Protein AF-A0A937QF34-F1 (afdb_monomer_lite)

Radius of gyration: 16.05 Å; chains: 1; bounding box: 43×28×41 Å

Foldseek 3Di:
DWDADPVGDTDPDPDPVVVVVVNLLVLLVVPPDVLLNQLLVLLVVLLVLLVVLLVCVVVVVDDFVCLVVSLCVNLVSLVSNLVSCVVVVNCPFPLNVLSVVLSVQSNPDPTSVSSNVCNVSSVVSSVSSSVRSSVD

Secondary structure (DSSP, 8-state):
--EE-TT--EE---SHHHHHHHHHHHHHHHTT-HHHHHHHHHHHHHHHHHHHHHHHHHTT-S-GGGHHHHHHHHHHHHHHHHHHHHHTT-TTSTTHHHHHHHHHHHHH--SHHHHHHHHHHHHHHHHHHHHHHHH-

Sequence (136 aa):
MAYQDKFGYKTTIENDHWRDEEFQWSRILSAGDPAKSMVLLYIQKACTAFHEFEPAWKQGALKGEQLDFFRRRLATRIGHVLTTMKNNSLDAIKGAAELEGILRSVESAKTLDELAELTEEVHAVNHVLADSLEKS

pLDDT: mean 96.55, std 3.85, range [72.06, 98.81]

Structure (mmCIF, N/CA/C/O backbone):
data_AF-A0A937QF34-F1
#
_entry.id   AF-A0A937QF34-F1
#
loop_
_atom_site.group_PDB
_atom_site.id
_atom_site.type_symbol
_atom_site.label_atom_id
_atom_site.label_alt_id
_atom_site.label_comp_id
_atom_site.label_asym_id
_atom_site.label_entity_id
_atom_site.label_seq_id
_atom_site.pdbx_PDB_ins_code
_atom_site.Cartn_x
_atom_site.Cartn_y
_atom_site.Cartn_z
_atom_site.occupancy
_atom_site.B_iso_or_equiv
_atom_site.auth_seq_id
_atom_site.auth_comp_id
_atom_site.auth_asym_id
_atom_site.auth_atom_id
_atom_site.pdbx_PDB_model_num
ATOM 1 N N . MET A 1 1 ? 25.724 14.610 -0.605 1.00 72.06 1 MET A N 1
ATOM 2 C CA . MET A 1 1 ? 26.138 13.957 -1.871 1.00 72.06 1 MET A CA 1
ATOM 3 C C . MET A 1 1 ? 24.900 13.272 -2.431 1.00 72.06 1 MET A C 1
ATOM 5 O O . MET A 1 1 ? 24.163 12.729 -1.624 1.00 72.06 1 MET A O 1
ATOM 9 N N . ALA A 1 2 ? 24.600 13.367 -3.729 1.00 79.75 2 ALA A N 1
ATOM 10 C CA . ALA A 1 2 ? 23.421 12.696 -4.290 1.00 79.75 2 ALA A CA 1
ATOM 11 C C . ALA A 1 2 ? 23.801 11.288 -4.765 1.00 79.75 2 ALA A C 1
ATOM 13 O O . ALA A 1 2 ? 24.793 11.138 -5.480 1.00 79.75 2 ALA A O 1
ATOM 14 N N . TYR A 1 3 ? 23.015 10.287 -4.379 1.00 86.75 3 TYR A N 1
ATOM 15 C CA . TYR A 1 3 ? 23.099 8.938 -4.934 1.00 86.75 3 TYR A CA 1
ATOM 16 C C . TYR A 1 3 ? 22.296 8.880 -6.233 1.00 86.75 3 TYR A C 1
ATOM 18 O O . TYR A 1 3 ? 21.350 9.652 -6.401 1.00 86.75 3 TYR A O 1
ATOM 26 N N . GLN A 1 4 ? 22.657 7.979 -7.147 1.00 91.31 4 GLN A N 1
ATOM 27 C CA . GLN A 1 4 ? 21.975 7.835 -8.430 1.00 91.31 4 GLN A CA 1
ATOM 28 C C . GLN A 1 4 ? 21.772 6.361 -8.787 1.00 91.31 4 GLN A C 1
ATOM 30 O O . GLN A 1 4 ? 22.689 5.559 -8.611 1.00 91.31 4 GLN A O 1
ATOM 35 N N . ASP A 1 5 ? 20.598 6.023 -9.321 1.00 86.62 5 ASP A N 1
ATOM 36 C CA . ASP A 1 5 ? 20.324 4.688 -9.852 1.00 86.62 5 ASP A CA 1
ATOM 37 C C . ASP A 1 5 ? 20.767 4.529 -11.322 1.00 86.62 5 ASP A C 1
ATOM 39 O O . ASP A 1 5 ? 21.291 5.444 -11.969 1.00 86.62 5 ASP A O 1
ATOM 43 N N . LYS A 1 6 ? 20.524 3.337 -11.878 1.00 8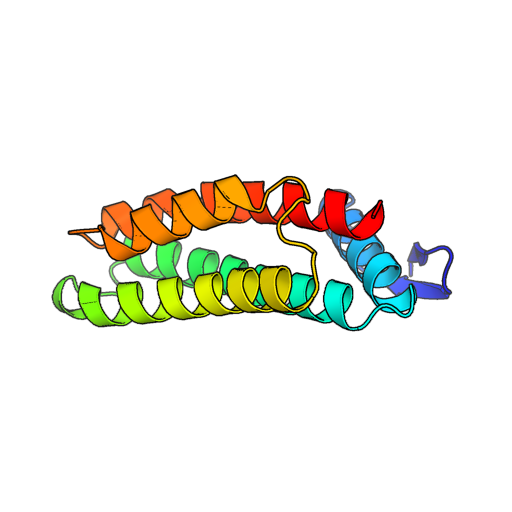4.19 6 LYS A N 1
ATOM 44 C CA . LYS A 1 6 ? 20.850 3.002 -13.273 1.00 84.19 6 LYS A CA 1
ATOM 45 C C . LYS A 1 6 ? 20.033 3.773 -14.324 1.00 84.19 6 LYS A C 1
ATOM 47 O O . LYS A 1 6 ? 20.430 3.781 -15.484 1.00 84.19 6 LYS A O 1
ATOM 52 N N . PHE A 1 7 ? 18.914 4.392 -13.944 1.00 86.06 7 PHE A N 1
ATOM 53 C CA . PHE A 1 7 ? 18.041 5.176 -14.824 1.00 86.06 7 PHE A CA 1
ATOM 54 C C . PHE A 1 7 ? 18.279 6.687 -14.710 1.00 86.06 7 PHE A C 1
ATOM 56 O O . PHE A 1 7 ? 17.653 7.469 -15.422 1.00 86.06 7 PHE A O 1
ATOM 63 N N . GLY A 1 8 ? 19.215 7.112 -13.859 1.00 89.88 8 GLY A N 1
ATOM 64 C CA . GLY A 1 8 ? 19.525 8.524 -13.669 1.00 89.88 8 GLY A CA 1
ATOM 65 C C . GLY A 1 8 ? 18.673 9.219 -12.612 1.00 89.88 8 GLY A C 1
ATOM 66 O O . GLY A 1 8 ? 18.832 10.430 -12.435 1.00 89.88 8 GLY A O 1
ATOM 67 N N . TYR A 1 9 ? 17.819 8.486 -11.889 1.00 93.44 9 TYR A N 1
ATOM 68 C CA . TYR A 1 9 ? 17.088 9.024 -10.746 1.00 93.44 9 TYR A CA 1
ATOM 69 C C . TYR A 1 9 ? 18.055 9.323 -9.605 1.00 93.44 9 TYR A C 1
ATOM 71 O O . TYR A 1 9 ? 18.935 8.514 -9.306 1.00 93.44 9 TYR A O 1
ATOM 79 N N . LYS A 1 10 ? 17.904 10.491 -8.976 1.00 95.75 10 LYS A N 1
ATOM 80 C CA . LYS A 1 10 ? 18.803 10.984 -7.928 1.00 95.75 10 LYS A CA 1
ATOM 81 C C . LYS A 1 10 ? 18.059 11.159 -6.617 1.00 95.75 10 LYS A C 1
ATOM 83 O O . LYS A 1 10 ? 16.971 11.722 -6.612 1.00 95.75 10 LYS A O 1
ATOM 88 N N . THR A 1 11 ? 18.704 10.783 -5.517 1.00 94.69 11 THR A N 1
ATOM 89 C CA . THR A 1 11 ? 18.174 10.964 -4.160 1.00 94.69 11 THR A CA 1
ATOM 90 C C . THR A 1 11 ? 19.239 11.447 -3.178 1.00 94.69 11 THR A C 1
ATOM 92 O O . THR A 1 11 ? 20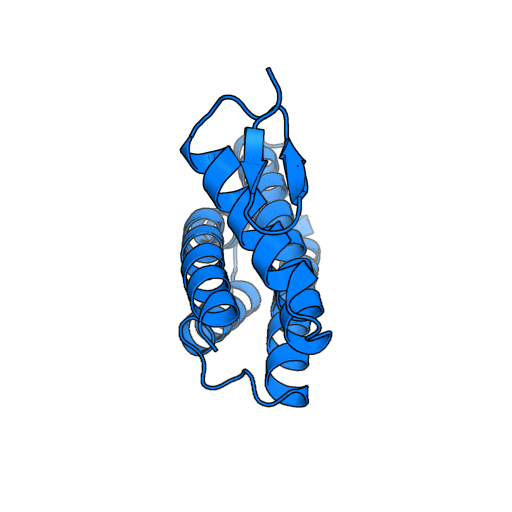.445 11.279 -3.390 1.00 94.69 11 THR A O 1
ATOM 95 N N . THR A 1 12 ? 18.777 12.064 -2.092 1.00 96.19 12 THR A N 1
ATOM 96 C CA . THR A 1 12 ? 19.575 12.483 -0.936 1.00 96.19 12 THR A CA 1
ATOM 97 C C . THR A 1 12 ? 19.346 11.605 0.295 1.00 96.19 12 THR A C 1
ATOM 99 O O . THR A 1 12 ? 19.877 11.935 1.351 1.00 96.19 12 THR A O 1
ATOM 102 N N . ILE A 1 13 ? 18.560 10.523 0.205 1.00 95.62 13 ILE A N 1
ATOM 103 C CA . ILE A 1 13 ? 18.331 9.620 1.341 1.00 95.62 13 ILE A CA 1
ATOM 104 C C . ILE A 1 13 ? 19.651 8.948 1.748 1.00 95.62 13 ILE A C 1
ATOM 106 O O . ILE A 1 13 ? 20.279 8.224 0.972 1.00 95.62 13 ILE A O 1
ATOM 110 N N . GLU A 1 14 ? 20.082 9.198 2.984 1.00 94.19 14 GLU A N 1
ATOM 111 C CA . GLU A 1 14 ? 21.337 8.660 3.520 1.00 94.19 14 GLU A CA 1
ATOM 112 C C . GLU A 1 14 ? 21.183 7.238 4.066 1.00 94.19 14 GLU A C 1
ATOM 114 O O . GLU A 1 14 ? 22.115 6.448 3.949 1.00 94.19 14 GLU A O 1
ATOM 119 N N . ASN A 1 15 ? 20.009 6.895 4.606 1.00 96.69 15 ASN A N 1
ATOM 120 C CA . ASN A 1 15 ? 19.718 5.553 5.103 1.00 96.69 15 ASN A CA 1
ATOM 121 C C . ASN A 1 15 ? 19.670 4.540 3.947 1.00 96.69 15 ASN A C 1
ATOM 123 O O . ASN A 1 15 ? 18.906 4.722 3.002 1.00 96.69 15 ASN A O 1
ATOM 127 N N . ASP A 1 16 ? 20.470 3.477 4.041 1.00 94.81 16 ASP A N 1
ATOM 128 C CA . ASP A 1 16 ? 20.627 2.490 2.967 1.00 94.81 16 ASP A CA 1
ATOM 129 C C . ASP A 1 16 ? 19.308 1.802 2.604 1.00 94.81 16 ASP A C 1
ATOM 131 O O . ASP A 1 16 ? 18.945 1.760 1.434 1.00 94.81 16 ASP A O 1
ATOM 135 N N . HIS A 1 17 ? 18.554 1.347 3.604 1.00 93.81 17 HIS A N 1
ATOM 136 C CA . HIS A 1 17 ? 17.294 0.639 3.392 1.00 93.81 17 HIS A CA 1
ATOM 137 C C . HIS A 1 17 ? 16.254 1.516 2.683 1.00 93.81 17 HIS A C 1
ATOM 139 O O . HIS A 1 17 ? 15.706 1.115 1.660 1.00 93.81 17 HIS A O 1
ATOM 145 N N . TRP A 1 18 ? 16.037 2.742 3.166 1.00 95.06 18 TRP A N 1
ATOM 146 C CA . TRP A 1 18 ? 15.080 3.668 2.549 1.00 95.06 18 TRP A CA 1
ATOM 147 C C . TRP A 1 18 ? 15.515 4.118 1.155 1.00 95.06 18 TRP A C 1
ATOM 149 O O . TRP A 1 18 ? 14.686 4.328 0.272 1.00 95.06 18 TRP A O 1
ATOM 159 N N . ARG A 1 19 ? 16.824 4.267 0.940 1.00 96.44 19 ARG A N 1
ATOM 160 C CA . ARG A 1 19 ? 17.360 4.599 -0.377 1.00 96.44 19 ARG A CA 1
ATOM 161 C C . ARG A 1 19 ? 17.152 3.451 -1.365 1.00 96.44 19 ARG A C 1
ATOM 163 O O . ARG A 1 19 ? 16.818 3.705 -2.520 1.00 96.44 19 ARG A O 1
ATOM 170 N N . ASP A 1 20 ? 17.342 2.210 -0.930 1.00 95.88 20 ASP A N 1
ATOM 171 C CA . ASP A 1 20 ? 17.151 1.032 -1.776 1.00 95.88 20 ASP A CA 1
ATOM 172 C C . ASP A 1 20 ? 15.680 0.841 -2.167 1.00 95.88 20 ASP A C 1
ATOM 174 O O . ASP A 1 20 ? 15.405 0.550 -3.336 1.00 95.88 20 ASP A O 1
ATOM 178 N N . GLU A 1 21 ? 14.745 1.085 -1.243 1.00 95.88 21 GLU A N 1
ATOM 179 C CA . GLU A 1 21 ? 13.305 1.141 -1.533 1.00 95.88 21 GLU A CA 1
ATOM 180 C C . GLU A 1 21 ? 12.985 2.218 -2.572 1.00 95.88 21 GLU A C 1
ATOM 182 O O . GLU A 1 21 ? 12.357 1.943 -3.595 1.00 95.88 21 GLU A O 1
ATOM 187 N N . GLU A 1 22 ? 13.470 3.443 -2.361 1.00 96.31 22 GLU A N 1
ATOM 188 C CA . GLU A 1 22 ? 13.216 4.547 -3.283 1.00 96.31 22 GLU A CA 1
ATOM 189 C C . GLU A 1 22 ? 13.778 4.252 -4.681 1.00 96.31 22 GLU A C 1
ATOM 191 O O . GLU A 1 22 ? 13.125 4.494 -5.702 1.00 96.31 22 GLU A O 1
ATOM 196 N N . PHE A 1 23 ? 14.971 3.661 -4.752 1.00 97.12 23 PHE A N 1
ATOM 197 C CA . PHE A 1 23 ? 15.528 3.214 -6.017 1.00 97.12 23 PHE A CA 1
ATOM 198 C C . PHE A 1 23 ? 14.740 2.059 -6.634 1.00 97.12 23 PHE A C 1
ATOM 200 O O . PHE A 1 23 ? 14.604 2.031 -7.855 1.00 97.12 23 PHE A O 1
ATOM 207 N N . GLN A 1 24 ? 14.201 1.119 -5.856 1.00 97.25 24 GLN A N 1
ATOM 208 C CA . GLN A 1 24 ? 13.298 0.094 -6.387 1.00 97.25 24 GLN A CA 1
ATOM 209 C C . GLN A 1 24 ? 12.062 0.732 -7.023 1.00 97.25 24 GLN A C 1
ATOM 211 O O . GLN A 1 24 ? 11.699 0.382 -8.148 1.00 97.25 24 GLN A O 1
ATOM 216 N N . TRP A 1 25 ? 11.465 1.723 -6.366 1.00 97.00 25 TRP A N 1
ATOM 217 C CA . TRP A 1 25 ? 10.309 2.437 -6.902 1.00 97.00 25 TRP A CA 1
ATOM 218 C C . TRP A 1 25 ? 10.655 3.173 -8.194 1.00 97.00 25 TRP A C 1
ATOM 220 O O . TRP A 1 25 ? 9.936 3.031 -9.183 1.00 97.00 25 TRP A O 1
ATOM 230 N N . SER A 1 26 ? 11.788 3.881 -8.230 1.00 96.69 26 SER A N 1
ATOM 231 C CA . SER A 1 26 ? 12.305 4.519 -9.450 1.00 96.69 26 SER A CA 1
ATOM 232 C C . SER A 1 26 ? 12.408 3.526 -10.610 1.00 96.69 26 SER A C 1
ATOM 234 O O . SER A 1 26 ? 11.952 3.809 -11.722 1.00 96.69 26 SER A O 1
ATOM 236 N N . ARG A 1 27 ? 12.955 2.330 -10.357 1.00 96.75 27 ARG A N 1
ATOM 237 C CA . ARG A 1 27 ? 13.117 1.293 -11.381 1.00 96.75 27 ARG A CA 1
ATOM 238 C C . ARG A 1 27 ? 11.776 0.753 -11.880 1.00 96.75 27 ARG A C 1
ATOM 240 O O . ARG A 1 27 ? 11.621 0.619 -13.092 1.00 96.75 27 ARG A O 1
ATOM 247 N N . ILE A 1 28 ? 10.815 0.497 -10.990 1.00 96.69 28 ILE A N 1
ATOM 248 C CA . ILE A 1 28 ? 9.460 0.051 -11.365 1.00 96.69 28 ILE A CA 1
ATOM 249 C C . ILE A 1 28 ? 8.762 1.118 -12.219 1.00 96.69 28 ILE A C 1
ATOM 251 O O . ILE A 1 28 ? 8.228 0.807 -13.282 1.00 96.69 28 ILE A O 1
ATOM 255 N N . LEU A 1 29 ? 8.810 2.383 -11.795 1.00 95.94 29 LEU A N 1
ATOM 256 C CA . LEU A 1 29 ? 8.178 3.499 -12.507 1.00 95.94 29 LEU A CA 1
ATOM 257 C C . LEU A 1 29 ? 8.821 3.753 -13.879 1.00 95.94 29 LEU A C 1
ATOM 259 O O . LEU A 1 29 ? 8.135 4.093 -14.842 1.00 95.94 29 LEU A O 1
ATOM 263 N N . SER A 1 30 ? 10.134 3.550 -13.986 1.00 95.00 30 SER A N 1
ATOM 264 C CA . SER A 1 30 ? 10.891 3.754 -15.227 1.00 95.00 30 SER A CA 1
ATOM 265 C C . SER A 1 30 ? 10.777 2.589 -16.217 1.00 95.00 30 SER A C 1
ATOM 267 O O . SER A 1 30 ? 11.209 2.724 -17.361 1.00 95.00 30 SER A O 1
ATOM 269 N N . ALA A 1 31 ? 10.189 1.455 -15.821 1.00 93.19 31 ALA A N 1
ATOM 270 C CA . ALA A 1 31 ? 10.057 0.273 -16.675 1.00 93.19 31 ALA A CA 1
ATOM 271 C C . ALA A 1 31 ? 9.059 0.452 -17.836 1.00 93.19 31 ALA A C 1
ATOM 273 O O . ALA A 1 31 ? 9.037 -0.365 -18.754 1.00 93.19 31 ALA A O 1
ATOM 274 N N . GLY A 1 32 ? 8.241 1.512 -17.818 1.00 93.69 32 GLY A N 1
ATOM 275 C CA . GLY A 1 32 ? 7.268 1.793 -18.878 1.00 93.69 32 GLY A CA 1
ATOM 276 C C . GLY A 1 32 ? 6.000 0.934 -18.813 1.00 93.69 32 GLY A C 1
ATOM 277 O O . GLY A 1 32 ? 5.299 0.823 -19.815 1.00 93.69 32 GLY A O 1
ATOM 278 N N . ASP A 1 33 ? 5.697 0.352 -17.648 1.00 97.06 33 ASP A N 1
ATOM 279 C CA . ASP A 1 33 ? 4.474 -0.410 -17.375 1.00 97.06 33 ASP A CA 1
ATOM 280 C C . ASP A 1 33 ? 3.539 0.399 -16.447 1.00 97.06 33 ASP A C 1
ATOM 282 O O . ASP A 1 33 ? 3.775 0.490 -15.230 1.00 97.06 33 ASP A O 1
ATOM 286 N N . PRO A 1 34 ? 2.470 1.014 -16.992 1.00 97.44 34 PRO A N 1
ATOM 287 C CA . PRO A 1 34 ? 1.531 1.797 -16.199 1.00 97.44 34 PRO A CA 1
ATOM 288 C C . PRO A 1 34 ? 0.790 0.968 -15.149 1.00 97.44 34 PRO A C 1
ATOM 290 O O . PRO A 1 34 ? 0.487 1.490 -14.078 1.00 97.44 34 PRO A O 1
ATOM 293 N N . ALA A 1 35 ? 0.503 -0.309 -15.419 1.00 97.69 35 ALA A N 1
ATOM 294 C CA . ALA A 1 35 ? -0.230 -1.149 -14.481 1.00 97.69 35 ALA A CA 1
ATOM 295 C C . ALA A 1 35 ? 0.611 -1.405 -13.228 1.00 97.69 35 ALA A C 1
ATOM 297 O O . ALA A 1 35 ? 0.146 -1.139 -12.118 1.00 97.69 35 ALA A O 1
ATOM 298 N N . LYS A 1 36 ? 1.876 -1.811 -13.397 1.00 98.00 36 LYS A N 1
ATOM 299 C CA . LYS A 1 36 ? 2.806 -2.007 -12.270 1.00 98.00 36 LYS A CA 1
ATOM 300 C C . LYS A 1 36 ? 3.028 -0.723 -11.479 1.00 98.00 36 LYS A C 1
ATOM 302 O O . LYS A 1 36 ? 2.983 -0.738 -10.251 1.00 98.00 36 LYS A O 1
ATOM 307 N N . SER A 1 37 ? 3.182 0.397 -12.183 1.00 97.81 37 SER A N 1
ATOM 308 C CA . SER A 1 37 ? 3.335 1.722 -11.572 1.00 97.81 37 SER A CA 1
ATOM 309 C C . SER A 1 37 ? 2.128 2.105 -10.709 1.00 97.81 37 SER A C 1
ATOM 311 O O . SER A 1 37 ? 2.283 2.606 -9.595 1.00 97.81 37 SER A O 1
ATOM 313 N N . MET A 1 38 ? 0.913 1.840 -11.196 1.00 98.38 38 MET A N 1
ATOM 314 C CA . MET A 1 38 ? -0.314 2.122 -10.452 1.00 98.38 38 MET A CA 1
ATOM 315 C C . MET A 1 38 ? -0.501 1.188 -9.256 1.00 98.38 38 MET A C 1
ATOM 317 O O . MET A 1 38 ? -0.927 1.653 -8.198 1.00 98.38 38 MET A O 1
ATOM 321 N N . VAL A 1 39 ? -0.151 -0.097 -9.383 1.00 98.38 39 VAL A N 1
ATOM 322 C CA . VAL A 1 39 ? -0.159 -1.032 -8.246 1.00 98.38 39 VAL A CA 1
ATOM 323 C C . VAL A 1 39 ? 0.815 -0.558 -7.170 1.00 98.38 39 VAL A C 1
ATOM 325 O O . VAL A 1 39 ? 0.388 -0.417 -6.025 1.00 98.38 39 VAL A O 1
ATOM 328 N N . LEU A 1 40 ? 2.061 -0.220 -7.537 1.00 98.44 40 LEU A N 1
ATOM 329 C CA . LEU A 1 40 ? 3.059 0.342 -6.620 1.00 98.44 40 LEU A CA 1
ATOM 330 C C . LEU A 1 40 ? 2.511 1.581 -5.896 1.00 98.44 40 LEU A C 1
ATOM 332 O O . LEU A 1 40 ? 2.533 1.657 -4.671 1.00 98.44 40 LEU A O 1
ATOM 336 N N . LEU A 1 41 ? 1.954 2.539 -6.639 1.00 98.25 41 LEU A N 1
ATOM 337 C CA . LEU A 1 41 ? 1.394 3.754 -6.052 1.00 98.25 41 LEU A CA 1
ATOM 338 C C . LEU A 1 41 ? 0.265 3.450 -5.055 1.00 98.25 41 LEU A C 1
ATOM 340 O O . LEU A 1 41 ? 0.201 4.052 -3.980 1.00 98.25 41 LEU A O 1
ATOM 344 N N . TYR A 1 42 ? -0.655 2.548 -5.402 1.00 98.50 42 TYR A N 1
ATOM 345 C CA . TYR A 1 42 ? -1.773 2.222 -4.525 1.00 98.50 42 TYR A CA 1
ATOM 346 C C . TYR A 1 42 ? -1.340 1.465 -3.272 1.00 98.50 42 TYR A C 1
ATOM 348 O O . TYR A 1 42 ? -1.875 1.774 -2.203 1.00 98.50 42 TYR A O 1
ATOM 356 N N . ILE A 1 43 ? -0.372 0.546 -3.362 1.00 98.31 43 ILE A N 1
ATOM 357 C CA . ILE A 1 43 ? 0.104 -0.180 -2.180 1.00 98.31 43 ILE A CA 1
ATOM 358 C C . ILE A 1 43 ? 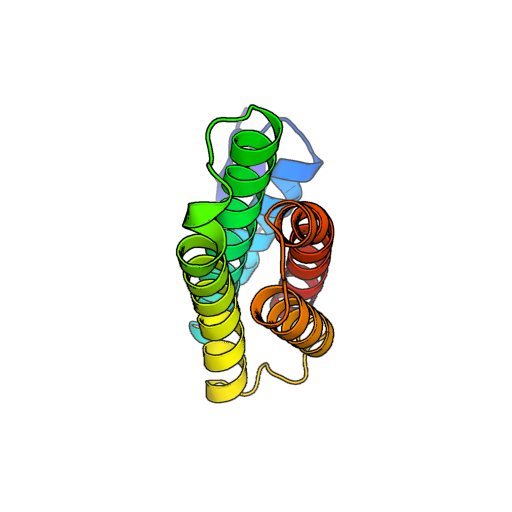0.865 0.746 -1.227 1.00 98.31 43 ILE A C 1
ATOM 360 O O . ILE A 1 43 ? 0.586 0.706 -0.030 1.00 98.31 43 ILE A O 1
ATOM 364 N N . GLN A 1 44 ? 1.674 1.693 -1.728 1.00 98.00 44 GLN A N 1
ATOM 365 C CA . GLN A 1 44 ? 2.293 2.711 -0.865 1.00 98.00 44 GLN A CA 1
ATOM 366 C C . GLN A 1 44 ? 1.225 3.558 -0.156 1.00 98.00 44 GLN A C 1
ATOM 368 O O . GLN A 1 44 ? 1.262 3.739 1.058 1.00 98.00 44 GLN A O 1
ATOM 373 N N . LYS A 1 45 ? 0.183 3.995 -0.879 1.00 98.00 45 LYS A N 1
ATOM 374 C CA . LYS A 1 45 ? -0.945 4.742 -0.288 1.00 98.00 45 LYS A CA 1
ATOM 375 C C . LYS A 1 45 ? -1.764 3.934 0.718 1.00 98.00 45 LYS A C 1
ATOM 377 O O . LYS A 1 45 ? -2.464 4.543 1.534 1.00 98.00 45 LYS A O 1
ATOM 382 N N . ALA A 1 46 ? -1.786 2.610 0.608 1.00 98.25 46 ALA A N 1
ATOM 383 C CA . ALA A 1 46 ? -2.397 1.740 1.602 1.00 98.25 46 ALA A CA 1
ATOM 384 C C . ALA A 1 46 ? -1.482 1.639 2.829 1.00 98.25 46 ALA A C 1
ATOM 386 O O . ALA A 1 46 ? -1.929 1.991 3.915 1.00 98.25 46 ALA A O 1
ATOM 387 N N . CYS A 1 47 ? -0.206 1.293 2.642 1.00 98.06 47 CYS A N 1
ATOM 388 C CA . CYS A 1 47 ? 0.798 1.161 3.701 1.00 98.06 47 CYS A CA 1
ATOM 389 C C . CYS A 1 47 ? 0.905 2.425 4.565 1.00 98.06 47 CYS A C 1
ATOM 391 O O . CYS A 1 47 ? 0.796 2.346 5.787 1.00 98.06 47 CYS A O 1
ATOM 393 N N . THR A 1 48 ? 1.001 3.609 3.946 1.00 97.88 48 THR A N 1
ATOM 394 C CA . THR A 1 48 ? 1.012 4.885 4.678 1.00 97.88 48 THR A CA 1
ATOM 395 C C . THR A 1 48 ? -0.249 5.071 5.520 1.00 97.88 48 THR A C 1
ATOM 397 O O . THR A 1 48 ? -0.165 5.532 6.649 1.00 97.88 48 THR A O 1
ATOM 400 N N . ALA A 1 49 ? -1.426 4.678 5.020 1.00 98.12 49 ALA A N 1
ATOM 401 C CA . ALA A 1 49 ? -2.666 4.839 5.776 1.00 98.12 49 ALA A CA 1
ATOM 402 C C . ALA A 1 49 ? -2.711 3.959 7.037 1.00 98.12 49 ALA A C 1
ATOM 404 O O . ALA A 1 49 ? -3.300 4.383 8.027 1.00 98.12 49 ALA A O 1
ATOM 405 N N . PHE A 1 50 ? -2.095 2.772 7.013 1.00 98.38 50 PHE A N 1
ATOM 406 C CA . PHE A 1 50 ? -1.933 1.936 8.207 1.00 98.38 50 PHE A CA 1
ATOM 407 C C . PHE A 1 50 ? -0.912 2.543 9.178 1.00 98.38 50 PHE A C 1
ATOM 409 O O . PHE A 1 50 ? -1.231 2.714 10.352 1.00 98.38 50 PHE A O 1
ATOM 416 N N . HIS A 1 51 ? 0.248 2.986 8.678 1.00 97.94 51 HIS A N 1
ATOM 417 C CA . HIS A 1 51 ? 1.270 3.650 9.500 1.00 97.94 51 HIS A CA 1
ATOM 418 C C . HIS A 1 51 ? 0.850 5.022 10.048 1.00 97.94 51 HIS A C 1
ATOM 420 O O . HIS A 1 51 ? 1.460 5.511 10.989 1.00 97.94 51 HIS A O 1
ATOM 426 N N . GLU A 1 52 ? -0.181 5.662 9.499 1.00 97.44 52 GLU A N 1
ATOM 427 C CA . GLU A 1 52 ? -0.818 6.834 10.112 1.00 97.44 52 GLU A CA 1
ATOM 428 C C . GLU A 1 52 ? -1.885 6.425 11.140 1.00 97.44 52 GLU A C 1
ATOM 430 O O . GLU A 1 52 ? -2.042 7.073 12.175 1.00 97.44 52 GLU A O 1
ATOM 435 N N . PHE A 1 53 ? -2.636 5.360 10.849 1.00 97.94 53 PHE A N 1
ATOM 436 C CA . PHE A 1 53 ? -3.739 4.880 11.678 1.00 97.94 53 PHE A CA 1
ATOM 437 C C . PHE A 1 53 ? -3.265 4.305 13.017 1.00 97.94 53 PHE A C 1
ATOM 439 O O . PHE A 1 53 ? -3.751 4.725 14.067 1.00 97.94 53 PHE A O 1
ATOM 446 N N . GLU A 1 54 ? -2.330 3.358 12.989 1.00 98.12 54 GLU A N 1
ATOM 447 C CA . GLU A 1 54 ? -1.863 2.629 14.171 1.00 98.12 54 GLU A CA 1
ATOM 448 C C . GLU A 1 54 ? -1.288 3.541 15.266 1.00 98.12 54 GLU A C 1
ATOM 450 O O . GLU A 1 54 ? -1.756 3.445 16.407 1.00 98.12 54 GLU A O 1
ATOM 455 N N . PRO A 1 55 ? -0.376 4.492 14.983 1.00 97.62 55 PRO A N 1
ATOM 456 C CA . PRO A 1 55 ? 0.102 5.401 16.017 1.00 97.62 55 PRO A CA 1
ATOM 457 C C . PRO A 1 55 ? -0.992 6.353 16.505 1.00 97.62 55 PRO A C 1
ATOM 459 O O . PRO A 1 55 ? -1.047 6.636 17.701 1.00 97.62 55 PRO A O 1
ATOM 462 N N . ALA A 1 56 ? -1.891 6.821 15.630 1.00 97.75 56 ALA A N 1
ATOM 463 C CA . ALA A 1 56 ? -3.009 7.669 16.044 1.00 97.75 56 ALA A CA 1
ATOM 464 C C . ALA A 1 56 ? -3.954 6.928 17.006 1.00 97.75 56 ALA A C 1
ATOM 466 O O . ALA A 1 56 ? -4.410 7.506 17.994 1.00 97.75 56 ALA A O 1
ATOM 467 N N . TRP A 1 57 ? -4.213 5.642 16.758 1.00 97.69 57 TRP A N 1
ATOM 468 C CA . TRP A 1 57 ? -4.966 4.798 17.680 1.00 97.69 57 TRP A CA 1
ATOM 469 C C . TRP A 1 57 ? -4.220 4.596 19.002 1.00 97.69 57 TRP A C 1
ATOM 471 O O . TRP A 1 57 ? -4.768 4.905 20.059 1.00 97.69 57 TRP A O 1
ATOM 481 N N . LYS A 1 58 ? -2.950 4.171 18.951 1.00 96.19 58 LYS A N 1
ATOM 482 C CA . LYS A 1 58 ? -2.122 3.913 20.144 1.00 96.19 58 LYS A CA 1
ATOM 483 C C . LYS A 1 58 ? -1.942 5.145 21.035 1.00 96.19 58 LYS A C 1
ATOM 485 O O . LYS A 1 58 ? -1.793 5.011 22.245 1.00 96.19 58 LYS A O 1
ATOM 490 N N . GLN A 1 59 ? -1.976 6.343 20.456 1.00 97.75 59 GLN A N 1
ATOM 491 C CA . GLN A 1 59 ? -1.903 7.613 21.186 1.00 97.75 59 GLN A CA 1
ATOM 492 C C . GLN A 1 59 ? -3.270 8.112 21.690 1.00 97.75 59 GLN A C 1
ATOM 494 O O . GLN A 1 59 ? -3.348 9.186 22.283 1.00 97.75 59 GLN A O 1
ATOM 499 N N . GLY A 1 60 ? -4.354 7.364 21.461 1.00 97.19 60 GLY A N 1
ATOM 500 C CA . GLY A 1 60 ? -5.704 7.726 21.897 1.00 97.19 60 GLY A CA 1
ATOM 501 C C . GLY A 1 60 ? -6.344 8.861 21.091 1.00 97.19 60 GLY A C 1
ATOM 502 O O . GLY A 1 60 ? -7.317 9.461 21.544 1.00 97.19 60 GLY A O 1
ATOM 503 N N . ALA A 1 61 ? -5.818 9.175 19.902 1.00 97.81 61 ALA A N 1
ATOM 504 C CA . ALA A 1 61 ? -6.375 10.215 19.036 1.00 97.81 61 ALA A CA 1
ATOM 505 C C . ALA A 1 61 ? -7.663 9.765 18.322 1.00 97.81 61 ALA A C 1
ATOM 507 O O . ALA A 1 61 ? -8.435 10.605 17.853 1.00 97.81 61 ALA A O 1
ATOM 508 N N . LEU A 1 62 ? -7.900 8.451 18.235 1.00 97.38 62 LEU A N 1
ATOM 509 C CA . LEU A 1 62 ? -9.081 7.855 17.607 1.00 97.38 62 LEU A CA 1
ATOM 510 C C . LEU A 1 62 ? -10.039 7.292 18.664 1.00 97.38 62 LEU A C 1
ATOM 512 O O . LEU A 1 62 ? -9.624 6.847 19.731 1.00 97.38 62 LEU A O 1
ATOM 516 N N . LYS A 1 63 ? -11.336 7.293 18.355 1.00 95.88 63 LYS A N 1
ATOM 517 C CA . LYS A 1 63 ? -12.398 6.759 19.219 1.00 95.88 63 LYS A CA 1
ATOM 518 C C . LYS A 1 63 ? -12.951 5.465 18.634 1.00 95.88 63 LYS A C 1
ATOM 520 O O . LYS A 1 63 ? -13.172 5.397 17.429 1.00 95.88 63 LYS A O 1
ATOM 525 N N . GLY A 1 64 ? -13.273 4.485 19.484 1.00 94.25 64 GLY A N 1
ATOM 526 C CA . GLY A 1 64 ? -13.812 3.181 19.060 1.00 94.25 64 GLY A CA 1
ATOM 527 C C . GLY A 1 64 ? -15.046 3.262 18.148 1.00 94.25 64 GLY A C 1
ATOM 528 O O . GLY A 1 64 ? -15.183 2.470 17.223 1.00 94.25 64 GLY A O 1
ATOM 529 N N . GLU A 1 65 ? -15.891 4.282 18.325 1.00 96.50 65 GLU A N 1
ATOM 530 C CA . GLU A 1 65 ? -17.059 4.572 17.471 1.00 96.50 65 GLU A CA 1
ATOM 531 C C . GLU A 1 65 ? -16.700 4.808 15.989 1.00 96.50 65 GLU A C 1
ATOM 533 O O . GLU A 1 65 ? -17.549 4.686 15.110 1.00 96.50 65 GLU A O 1
ATOM 538 N N . GLN A 1 66 ? -15.440 5.137 15.689 1.00 97.12 66 GLN A N 1
ATOM 539 C CA . GLN A 1 66 ? -14.947 5.380 14.332 1.00 97.12 66 GLN A CA 1
ATOM 540 C C . GLN A 1 66 ? -14.512 4.094 13.609 1.00 97.12 66 GLN A C 1
ATOM 542 O O . GLN A 1 66 ? -14.021 4.179 12.481 1.00 97.12 66 GLN A O 1
ATOM 547 N N . LEU A 1 67 ? -14.692 2.913 14.218 1.00 98.19 67 LEU A N 1
ATOM 548 C CA . LEU A 1 67 ? -14.317 1.620 13.638 1.00 98.19 67 LEU A CA 1
ATOM 549 C C . LEU A 1 67 ? -14.810 1.454 12.200 1.00 98.19 67 LEU A C 1
ATOM 551 O O . LEU A 1 67 ? -14.011 1.190 11.306 1.00 98.19 67 LEU A O 1
ATOM 555 N N . ASP A 1 68 ? -16.103 1.660 11.953 1.00 98.31 68 ASP A N 1
ATOM 556 C CA . ASP A 1 68 ? -16.684 1.460 10.622 1.00 98.31 68 ASP A CA 1
ATOM 557 C C . ASP A 1 68 ? -16.088 2.396 9.571 1.00 98.31 68 ASP A C 1
ATOM 559 O O . ASP A 1 68 ? -15.866 1.999 8.423 1.00 98.31 68 ASP A O 1
ATOM 563 N N . PHE A 1 69 ? -15.776 3.630 9.971 1.00 98.12 69 PHE A N 1
ATOM 564 C CA . PHE A 1 69 ? -15.112 4.591 9.105 1.00 98.12 69 PHE A CA 1
ATOM 565 C C . PHE A 1 69 ? -13.711 4.107 8.710 1.00 98.12 69 PHE A C 1
ATOM 567 O O . PHE A 1 69 ? -13.390 4.074 7.517 1.00 98.12 69 PHE A O 1
ATOM 574 N N . PHE A 1 70 ? -12.888 3.705 9.683 1.00 98.19 70 PHE A N 1
ATOM 575 C CA . PHE A 1 70 ? -11.518 3.265 9.416 1.00 98.19 70 PHE A CA 1
ATOM 576 C C . PHE A 1 70 ? -11.473 1.931 8.683 1.00 98.19 70 PHE A C 1
ATOM 578 O O . PHE A 1 70 ? -10.771 1.824 7.679 1.00 98.19 70 PHE A O 1
ATOM 585 N N . ARG A 1 71 ? -12.304 0.968 9.084 1.00 98.44 71 ARG A N 1
ATOM 586 C CA . ARG A 1 71 ? -12.482 -0.307 8.388 1.00 98.44 71 ARG A CA 1
ATOM 587 C C . ARG A 1 71 ? -12.791 -0.098 6.910 1.00 98.44 71 ARG A C 1
ATOM 589 O O . ARG A 1 71 ? -12.068 -0.599 6.053 1.00 98.44 71 ARG A O 1
ATOM 596 N N . ARG A 1 72 ? -13.803 0.718 6.589 1.00 98.56 72 ARG A N 1
ATOM 597 C CA . ARG A 1 72 ? -14.152 1.030 5.195 1.00 98.56 72 ARG A CA 1
ATOM 598 C C . ARG A 1 72 ? -13.001 1.719 4.465 1.00 98.56 72 ARG A C 1
ATOM 600 O O . ARG A 1 72 ? -12.727 1.391 3.312 1.00 98.56 72 ARG A O 1
ATOM 607 N N . ARG A 1 73 ? -12.338 2.685 5.107 1.00 98.19 73 ARG A N 1
ATOM 608 C 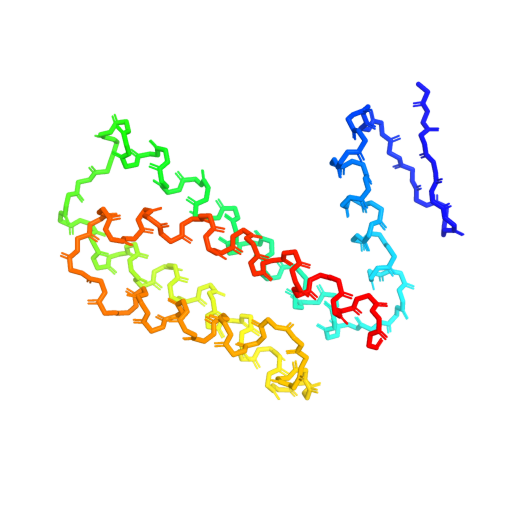CA . ARG A 1 73 ? -11.240 3.459 4.511 1.00 98.19 73 ARG A CA 1
ATOM 609 C C . ARG A 1 73 ? -10.032 2.585 4.169 1.00 98.19 73 ARG A C 1
ATOM 611 O O . ARG A 1 73 ? -9.491 2.732 3.073 1.00 98.19 73 ARG A O 1
ATOM 618 N N . LEU A 1 74 ? -9.613 1.713 5.082 1.00 98.62 74 LEU A N 1
ATOM 619 C CA . LEU A 1 74 ? -8.480 0.806 4.899 1.00 98.62 74 LEU A CA 1
ATOM 620 C C . LEU A 1 74 ? -8.820 -0.285 3.873 1.00 98.62 74 LEU A C 1
ATOM 622 O O . LEU A 1 74 ? -8.070 -0.464 2.914 1.00 98.62 74 LEU A O 1
ATOM 626 N N . ALA A 1 75 ? -10.006 -0.898 3.980 1.00 98.75 75 ALA A N 1
ATOM 627 C CA . ALA A 1 75 ? -10.484 -1.894 3.018 1.00 98.75 75 ALA A CA 1
ATOM 628 C C . ALA A 1 75 ? -10.568 -1.322 1.597 1.00 98.75 75 ALA A C 1
ATOM 630 O O . ALA A 1 75 ? -10.097 -1.942 0.652 1.00 98.75 75 ALA A O 1
ATOM 631 N N . THR A 1 76 ? -11.083 -0.097 1.433 1.00 98.62 76 THR A N 1
ATOM 632 C CA . THR A 1 76 ? -11.164 0.559 0.113 1.00 98.62 76 THR A CA 1
ATOM 633 C C . THR A 1 76 ? -9.783 0.728 -0.524 1.00 98.62 76 THR A C 1
ATOM 635 O O . THR A 1 76 ? -9.627 0.536 -1.728 1.00 98.62 76 THR A O 1
ATOM 638 N N . ARG A 1 77 ? -8.759 1.077 0.266 1.00 98.50 77 ARG A N 1
ATOM 639 C CA . ARG A 1 77 ? -7.393 1.261 -0.246 1.00 98.50 77 ARG A CA 1
ATOM 640 C C . ARG A 1 77 ? -6.788 -0.053 -0.715 1.00 98.50 77 ARG A C 1
ATOM 642 O O . ARG A 1 77 ? -6.285 -0.096 -1.832 1.00 98.50 77 ARG A O 1
ATOM 649 N N . ILE A 1 78 ? -6.896 -1.108 0.091 1.00 98.75 78 ILE A N 1
ATOM 650 C CA . ILE A 1 78 ? -6.443 -2.449 -0.297 1.00 98.75 78 ILE A CA 1
ATOM 651 C C . ILE A 1 78 ? -7.236 -2.954 -1.513 1.00 98.75 78 ILE A C 1
ATOM 653 O O . ILE A 1 78 ? -6.657 -3.443 -2.481 1.00 98.75 78 ILE A O 1
ATOM 657 N N . GLY A 1 79 ? -8.554 -2.752 -1.518 1.00 98.56 79 GLY A N 1
ATOM 658 C CA . GLY A 1 79 ? -9.436 -3.126 -2.619 1.00 98.56 79 GLY A CA 1
ATOM 659 C C . GLY A 1 79 ? -9.054 -2.469 -3.946 1.00 98.56 79 GLY A C 1
ATOM 660 O O . GLY A 1 79 ? -9.114 -3.124 -4.985 1.00 98.56 79 GLY A O 1
ATOM 661 N N . HIS A 1 80 ? -8.596 -1.211 -3.939 1.00 98.44 80 HIS A N 1
ATOM 662 C CA . HIS A 1 80 ? -8.072 -0.564 -5.146 1.00 98.44 80 HIS A CA 1
ATOM 663 C C . HIS A 1 80 ? -6.798 -1.234 -5.672 1.00 98.44 80 HIS A C 1
ATOM 665 O O . HIS A 1 80 ? -6.665 -1.377 -6.889 1.00 98.44 80 HIS A O 1
ATOM 671 N N . VAL A 1 81 ? -5.890 -1.674 -4.792 1.00 98.56 81 VAL A N 1
ATOM 672 C CA . VAL A 1 81 ? -4.685 -2.420 -5.194 1.00 98.56 81 VAL A CA 1
ATOM 673 C C . VAL A 1 81 ? -5.099 -3.721 -5.882 1.00 98.56 81 VAL A C 1
ATOM 675 O O . VAL A 1 81 ? -4.776 -3.922 -7.050 1.00 98.56 81 VAL A O 1
ATOM 678 N N . LEU A 1 82 ? -5.901 -4.547 -5.206 1.00 98.69 82 LEU A N 1
ATOM 679 C CA . LEU A 1 82 ? -6.339 -5.857 -5.702 1.00 98.69 82 LEU A CA 1
ATOM 680 C C . LEU A 1 82 ? -7.152 -5.757 -6.997 1.00 98.69 82 LEU A C 1
ATOM 682 O O . LEU A 1 82 ? -6.923 -6.508 -7.942 1.00 98.69 82 LEU A O 1
ATOM 686 N N . THR A 1 83 ? -8.066 -4.787 -7.081 1.00 98.50 83 THR A N 1
ATOM 687 C CA . THR A 1 83 ? -8.850 -4.539 -8.300 1.00 98.50 83 THR A CA 1
ATOM 688 C C . THR A 1 83 ? -7.944 -4.142 -9.461 1.00 98.50 83 THR A C 1
ATOM 690 O O . THR A 1 83 ? -8.117 -4.632 -10.575 1.00 98.50 83 THR A O 1
ATOM 693 N N . THR A 1 84 ? -6.952 -3.282 -9.209 1.00 98.31 84 THR A N 1
ATOM 694 C CA . THR A 1 84 ? -5.978 -2.881 -10.233 1.00 98.31 84 THR A CA 1
ATOM 695 C C . THR A 1 84 ? -5.141 -4.072 -10.679 1.00 98.31 84 THR A C 1
ATOM 697 O O . THR A 1 84 ? -4.972 -4.262 -11.880 1.00 98.31 84 THR A O 1
ATOM 700 N N . MET A 1 85 ? -4.670 -4.901 -9.744 1.00 98.12 85 MET A N 1
ATOM 701 C CA . MET A 1 85 ? -3.908 -6.106 -10.068 1.00 98.12 85 MET A CA 1
ATOM 702 C C . MET A 1 85 ? -4.723 -7.051 -10.952 1.00 98.12 85 MET A C 1
ATOM 704 O O . MET A 1 85 ? -4.286 -7.397 -12.046 1.00 98.12 85 MET A O 1
ATOM 708 N N . LYS A 1 86 ? -5.948 -7.382 -10.537 1.00 98.12 86 LYS A N 1
ATOM 709 C CA . LYS A 1 86 ? -6.845 -8.274 -11.278 1.00 98.12 86 LYS A CA 1
ATOM 710 C C . LYS A 1 86 ? -7.176 -7.756 -12.676 1.00 98.12 86 LYS A C 1
ATOM 712 O O . LYS A 1 86 ? -7.092 -8.499 -13.648 1.00 98.12 86 LYS A O 1
ATOM 717 N N . ASN A 1 87 ? -7.510 -6.472 -12.801 1.00 98.38 87 ASN A N 1
ATOM 718 C CA . ASN A 1 87 ? -7.850 -5.872 -14.094 1.00 98.38 87 ASN A CA 1
ATOM 719 C C . ASN A 1 87 ? -6.671 -5.857 -15.080 1.00 98.38 87 ASN A C 1
ATOM 721 O O . ASN A 1 87 ? -6.893 -5.710 -16.278 1.00 98.38 87 ASN A O 1
ATOM 725 N N . ASN A 1 88 ? -5.437 -6.008 -14.588 1.00 97.81 88 ASN A N 1
ATOM 726 C CA . ASN A 1 88 ? -4.217 -5.968 -15.389 1.00 97.81 88 ASN A CA 1
ATOM 727 C C . ASN A 1 88 ? -3.425 -7.289 -15.345 1.00 97.81 88 ASN A C 1
ATOM 729 O O . ASN A 1 88 ? -2.252 -7.299 -15.698 1.00 97.81 88 ASN A O 1
ATOM 733 N N . SER A 1 89 ? -4.053 -8.404 -14.947 1.00 97.00 89 SER A N 1
ATOM 734 C CA . SER A 1 89 ? -3.422 -9.740 -14.892 1.00 97.00 89 SER A CA 1
ATOM 735 C C . SER A 1 89 ? -2.163 -9.819 -14.009 1.00 97.00 89 SER A C 1
ATOM 737 O O . SER A 1 89 ? -1.233 -10.572 -14.294 1.00 97.00 89 SER A O 1
ATOM 739 N N . LEU A 1 90 ? -2.121 -9.029 -12.933 1.00 97.12 90 LEU A N 1
ATOM 740 C CA . LEU A 1 90 ? -1.061 -9.042 -11.917 1.00 97.12 90 LEU A CA 1
ATOM 741 C C . LEU A 1 90 ? -1.494 -9.787 -10.643 1.00 97.12 90 LEU A C 1
ATOM 743 O O . LEU A 1 90 ? -0.796 -9.743 -9.641 1.00 97.12 90 LEU A O 1
ATOM 747 N N . ASP A 1 91 ? -2.638 -10.465 -10.642 1.00 94.88 91 ASP A N 1
ATOM 748 C CA . ASP A 1 91 ? -3.188 -11.207 -9.499 1.00 94.88 91 ASP A CA 1
ATOM 749 C C . ASP A 1 91 ? -2.458 -12.530 -9.201 1.00 94.88 91 ASP A C 1
ATOM 751 O O . ASP A 1 91 ? -2.653 -13.120 -8.143 1.00 94.88 91 ASP A O 1
ATOM 755 N N . ALA A 1 92 ? -1.568 -12.969 -10.095 1.00 94.56 92 ALA A N 1
ATOM 756 C CA . ALA A 1 92 ? -0.748 -14.167 -9.912 1.00 94.56 92 ALA A CA 1
ATOM 757 C C . ALA A 1 92 ? 0.654 -13.895 -9.327 1.00 94.56 92 ALA A C 1
ATOM 759 O O . ALA A 1 92 ? 1.421 -14.841 -9.124 1.00 94.56 92 ALA A O 1
ATOM 760 N N . ILE A 1 93 ? 1.029 -12.632 -9.082 1.00 96.12 93 ILE A N 1
ATOM 761 C CA . ILE A 1 93 ? 2.339 -12.313 -8.492 1.00 96.12 93 ILE A CA 1
ATOM 762 C C . ILE A 1 93 ? 2.336 -12.554 -6.976 1.00 96.12 93 ILE A C 1
ATOM 764 O O . ILE A 1 93 ? 1.289 -12.534 -6.326 1.00 96.12 93 ILE A O 1
ATOM 768 N N . LYS A 1 94 ? 3.520 -12.772 -6.389 1.00 97.31 94 LYS A N 1
ATOM 769 C CA . LYS A 1 94 ? 3.637 -12.999 -4.939 1.00 97.31 94 LYS A CA 1
ATOM 770 C C . LYS A 1 94 ? 3.160 -11.769 -4.166 1.00 97.31 94 LYS A C 1
ATOM 772 O O . LYS A 1 94 ? 3.426 -10.644 -4.583 1.00 97.31 94 LYS A O 1
ATOM 777 N N . GLY A 1 95 ? 2.485 -11.990 -3.040 1.00 96.94 95 GLY A N 1
ATOM 778 C CA . GLY A 1 95 ? 1.885 -10.936 -2.224 1.00 96.94 95 GLY A CA 1
ATOM 779 C C . GLY A 1 95 ? 0.416 -10.656 -2.552 1.00 96.94 95 GLY A C 1
ATOM 780 O O . GLY A 1 95 ? -0.272 -10.054 -1.733 1.00 96.94 95 GLY A O 1
ATOM 781 N N . ALA A 1 96 ? -0.100 -11.096 -3.710 1.00 97.56 96 ALA A N 1
ATOM 782 C CA . ALA A 1 96 ? -1.502 -10.884 -4.078 1.00 97.56 96 ALA A CA 1
ATOM 783 C C . ALA A 1 96 ? -2.465 -11.600 -3.113 1.00 97.56 96 ALA A C 1
ATOM 785 O O . ALA A 1 96 ? -3.379 -10.983 -2.567 1.00 97.56 96 ALA A O 1
ATOM 786 N N . ALA A 1 97 ? -2.231 -12.891 -2.860 1.00 97.75 97 ALA A N 1
ATOM 787 C CA . ALA A 1 97 ? -3.078 -13.710 -1.993 1.00 97.75 97 ALA A CA 1
ATOM 788 C C . ALA A 1 97 ? -2.994 -13.275 -0.520 1.00 97.75 97 ALA A C 1
ATOM 790 O O . ALA A 1 97 ? -3.999 -13.275 0.195 1.00 97.75 97 ALA A O 1
ATOM 791 N N . GLU A 1 98 ? -1.805 -12.876 -0.071 1.00 98.50 98 GLU A N 1
ATOM 792 C CA . GLU A 1 98 ? -1.574 -12.320 1.258 1.00 98.50 98 GLU A CA 1
ATOM 793 C C . GLU A 1 98 ? -2.334 -11.000 1.433 1.00 98.50 98 GLU A C 1
ATOM 795 O O . GLU A 1 98 ? -3.033 -10.820 2.430 1.00 98.50 98 GLU A O 1
ATOM 800 N N . LEU A 1 99 ? -2.302 -10.117 0.428 1.00 98.56 99 LEU A N 1
ATOM 801 C CA . LEU A 1 99 ? -3.046 -8.860 0.450 1.00 98.56 99 LEU A CA 1
ATOM 802 C C . LEU A 1 99 ? -4.570 -9.076 0.480 1.00 98.56 99 LEU A C 1
ATOM 804 O O . LEU A 1 99 ? -5.282 -8.352 1.180 1.00 98.56 99 LEU A O 1
ATOM 808 N N . GLU A 1 100 ? -5.088 -10.087 -0.224 1.00 98.56 100 GLU A N 1
ATOM 809 C CA . GLU A 1 100 ? -6.494 -10.499 -0.094 1.00 98.56 100 GLU A CA 1
ATOM 810 C C . GLU A 1 100 ? -6.823 -11.017 1.312 1.00 98.56 100 GLU A C 1
ATOM 812 O O . GLU A 1 100 ? -7.921 -10.782 1.821 1.00 98.56 100 GLU A O 1
ATOM 817 N N . GLY A 1 101 ? -5.885 -11.729 1.944 1.00 98.69 101 GLY A N 1
ATOM 818 C CA . GLY A 1 101 ? -5.989 -12.152 3.340 1.00 98.69 101 GLY A CA 1
ATOM 819 C C . GLY A 1 101 ? -6.158 -10.964 4.276 1.00 98.69 101 GLY A C 1
ATOM 820 O O . GLY A 1 101 ? -7.122 -10.924 5.039 1.00 98.69 101 GLY A O 1
ATOM 821 N N . ILE A 1 102 ? -5.290 -9.963 4.138 1.00 98.69 102 ILE A N 1
ATOM 822 C CA . ILE A 1 102 ? -5.358 -8.728 4.923 1.00 98.69 102 ILE A CA 1
ATOM 823 C C . ILE A 1 102 ? -6.679 -7.995 4.673 1.00 98.69 102 ILE A C 1
ATOM 825 O O . ILE A 1 102 ? -7.302 -7.537 5.629 1.00 98.69 102 ILE A O 1
ATOM 829 N N . LEU A 1 103 ? -7.155 -7.906 3.423 1.00 98.81 103 LEU A N 1
ATOM 830 C CA . LEU A 1 103 ? -8.454 -7.289 3.131 1.00 98.81 103 LEU A CA 1
ATOM 831 C C . LEU A 1 103 ? -9.580 -7.950 3.938 1.00 98.81 103 LEU A C 1
ATOM 833 O O . LEU A 1 103 ? -10.362 -7.249 4.580 1.00 98.81 103 LEU A O 1
ATOM 837 N N . ARG A 1 104 ? -9.631 -9.288 3.955 1.00 98.75 104 ARG A N 1
ATOM 838 C CA . ARG A 1 104 ? -10.628 -10.030 4.741 1.00 98.75 104 ARG A CA 1
ATOM 839 C C . ARG A 1 104 ? -10.494 -9.743 6.236 1.00 98.75 104 ARG A C 1
ATOM 841 O O . ARG A 1 104 ? -11.512 -9.533 6.895 1.00 98.75 104 ARG A O 1
ATOM 848 N N . SER A 1 105 ? -9.268 -9.682 6.759 1.00 98.75 105 SER A N 1
ATOM 849 C CA . SER A 1 105 ? -9.016 -9.315 8.158 1.00 98.75 105 SER A CA 1
ATOM 850 C C . SER A 1 105 ? -9.570 -7.925 8.473 1.00 98.75 105 SER A C 1
ATOM 852 O O . SER A 1 105 ? -10.378 -7.796 9.392 1.00 98.75 105 SER A O 1
ATOM 854 N N . VAL A 1 106 ? -9.262 -6.916 7.646 1.00 98.75 106 VAL A N 1
ATOM 855 C CA . VAL A 1 106 ? -9.797 -5.551 7.791 1.00 98.75 106 VAL A CA 1
ATOM 856 C C . VAL A 1 106 ? -11.324 -5.550 7.789 1.00 98.75 106 VAL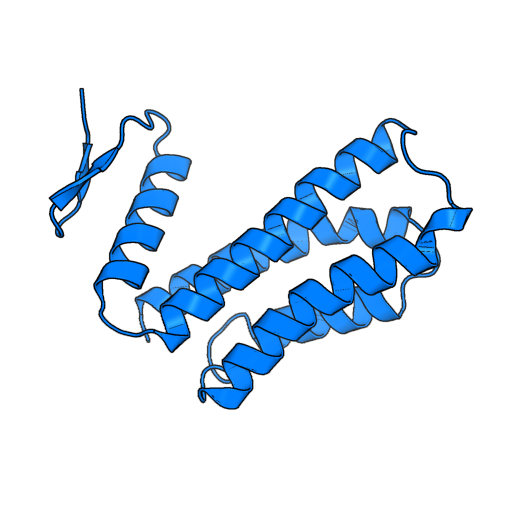 A C 1
ATOM 858 O O . VAL A 1 106 ? -11.943 -4.966 8.674 1.00 98.75 106 VAL A O 1
ATOM 861 N N . GLU A 1 107 ? -11.957 -6.200 6.813 1.00 98.69 107 GLU A N 1
ATOM 862 C CA . GLU A 1 107 ? -13.420 -6.238 6.685 1.00 98.69 107 GLU A CA 1
ATOM 863 C C . GLU A 1 107 ? -14.104 -6.935 7.870 1.00 98.69 107 GLU A C 1
ATOM 865 O O . GLU A 1 107 ? -15.214 -6.558 8.273 1.00 98.69 107 GLU A O 1
ATOM 870 N N . SER A 1 108 ? -13.438 -7.935 8.446 1.00 98.44 108 SER A N 1
ATOM 871 C CA . SER A 1 108 ? -13.946 -8.711 9.574 1.00 98.44 108 SER A CA 1
ATOM 872 C C . SER A 1 108 ? -13.725 -8.052 10.939 1.00 98.44 108 SER A C 1
ATOM 874 O O . SER A 1 108 ? -14.481 -8.377 11.863 1.00 98.44 108 SER A O 1
ATOM 876 N N . ALA A 1 109 ? -12.786 -7.101 11.032 1.00 98.56 109 ALA A N 1
ATOM 877 C CA . ALA A 1 109 ? -12.346 -6.484 12.278 1.00 98.56 109 ALA A CA 1
ATOM 878 C C . ALA A 1 109 ? -13.504 -5.917 13.116 1.00 98.56 109 ALA A C 1
ATOM 880 O O . ALA A 1 109 ? -14.426 -5.266 12.603 1.00 98.56 109 ALA A O 1
ATOM 881 N N . LYS A 1 110 ? -13.454 -6.180 14.422 1.00 98.38 110 LYS A N 1
ATOM 882 C CA . LYS A 1 110 ? -14.441 -5.793 15.441 1.00 98.38 110 LYS A CA 1
ATOM 883 C C . LYS A 1 110 ? -13.942 -4.702 16.373 1.00 98.38 110 LYS A C 1
ATOM 885 O O . LYS A 1 110 ? -14.748 -4.123 17.099 1.00 98.38 110 LYS A O 1
ATOM 890 N N . THR A 1 111 ? -12.649 -4.408 16.345 1.00 98.31 111 THR A N 1
ATOM 891 C CA . THR A 1 111 ? -12.020 -3.387 17.183 1.00 98.31 111 THR A CA 1
ATOM 892 C C . THR A 1 111 ? -11.003 -2.579 16.376 1.00 98.31 111 THR A C 1
ATOM 894 O O . THR A 1 111 ? -10.567 -2.989 15.300 1.00 98.31 111 THR A O 1
ATOM 897 N N . LEU A 1 112 ? -10.642 -1.393 16.878 1.00 98.12 112 LEU A N 1
ATOM 898 C CA . LEU A 1 112 ? -9.547 -0.609 16.298 1.00 98.12 112 LEU A CA 1
ATOM 899 C C . LEU A 1 112 ? -8.179 -1.256 16.569 1.00 98.12 112 LEU A C 1
ATOM 901 O O . LEU A 1 112 ? -7.273 -1.068 15.764 1.00 98.12 112 LEU A O 1
ATOM 905 N N . ASP A 1 113 ? -8.054 -2.044 17.643 1.00 98.44 113 ASP A N 1
ATOM 906 C CA . ASP A 1 113 ? -6.850 -2.828 17.946 1.00 98.44 113 ASP A CA 1
ATOM 907 C C . ASP A 1 113 ? -6.572 -3.864 16.854 1.00 98.44 113 ASP A C 1
ATOM 909 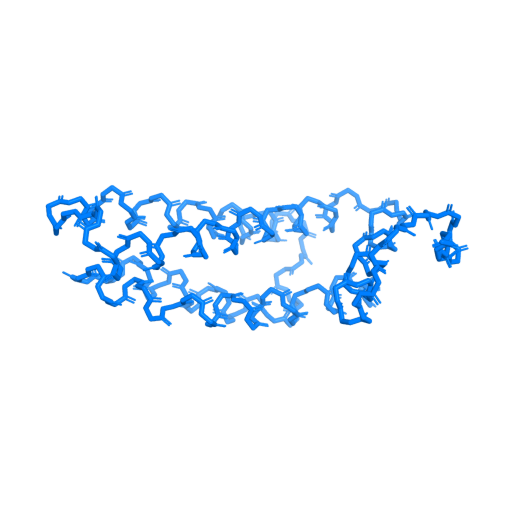O O . ASP A 1 113 ? -5.479 -3.878 16.298 1.00 98.44 113 ASP A O 1
ATOM 913 N N . GLU A 1 114 ? -7.588 -4.636 16.456 1.00 98.38 114 GLU A N 1
ATOM 914 C CA . GLU A 1 114 ? -7.470 -5.608 15.360 1.00 98.38 114 GLU A CA 1
ATOM 915 C C . GLU A 1 114 ? -7.052 -4.938 14.041 1.00 98.38 114 GLU A C 1
ATOM 917 O O . GLU A 1 114 ? -6.296 -5.511 13.266 1.00 98.38 114 GLU A O 1
ATOM 922 N N . LEU A 1 115 ? -7.505 -3.706 13.772 1.00 98.25 115 LEU A N 1
ATOM 923 C CA . LEU A 1 115 ? -7.047 -2.951 12.599 1.00 98.25 115 LEU A CA 1
ATOM 924 C C . LEU A 1 115 ? -5.597 -2.470 12.733 1.00 98.25 115 LEU A C 1
ATOM 926 O O . LEU A 1 115 ? -4.898 -2.366 11.726 1.00 98.25 115 LEU A O 1
ATOM 930 N N . ALA A 1 116 ? -5.158 -2.136 13.946 1.00 97.88 116 ALA A N 1
ATOM 931 C CA . ALA A 1 116 ? -3.827 -1.595 14.197 1.00 97.88 116 ALA A CA 1
ATOM 932 C C . ALA A 1 116 ? -2.756 -2.684 14.068 1.00 97.88 116 ALA A C 1
ATOM 934 O O . ALA A 1 116 ? -1.700 -2.429 13.488 1.00 97.88 116 ALA A O 1
ATOM 935 N N . GLU A 1 117 ? -3.058 -3.899 14.530 1.00 97.81 117 GLU A N 1
ATOM 936 C CA . GLU A 1 117 ? -2.177 -5.072 14.440 1.00 97.81 117 GLU A CA 1
ATOM 937 C C . GLU A 1 117 ? -1.798 -5.431 12.992 1.00 97.81 117 GLU A C 1
ATOM 939 O O . GLU A 1 117 ? -0.692 -5.907 12.747 1.00 97.81 117 GLU A O 1
ATOM 944 N N . LEU A 1 118 ? -2.648 -5.102 12.014 1.00 98.50 118 LEU A N 1
ATOM 945 C CA . LEU A 1 118 ? -2.407 -5.381 10.592 1.00 98.50 118 LEU A CA 1
ATOM 946 C C . LEU A 1 118 ? -1.337 -4.488 9.942 1.00 98.50 118 LEU A C 1
ATOM 948 O O . LEU A 1 118 ? -0.977 -4.712 8.787 1.00 98.50 118 LEU A O 1
ATOM 952 N N . THR A 1 119 ? -0.838 -3.461 10.635 1.00 98.31 119 THR A N 1
ATOM 953 C CA . THR A 1 119 ? 0.084 -2.468 10.053 1.00 98.31 119 THR A CA 1
ATOM 954 C C . THR A 1 119 ? 1.369 -3.101 9.531 1.00 98.31 119 THR A C 1
ATOM 956 O O . THR A 1 119 ? 1.740 -2.881 8.377 1.00 98.31 119 THR A O 1
ATOM 959 N N . GLU A 1 120 ? 2.004 -3.947 10.339 1.00 97.88 120 GLU A N 1
ATOM 960 C CA . GLU A 1 120 ? 3.247 -4.619 9.952 1.00 97.88 120 GLU A CA 1
ATOM 961 C C . GLU A 1 120 ? 3.009 -5.711 8.900 1.00 97.88 120 GLU A C 1
ATOM 963 O O . GLU A 1 120 ? 3.848 -5.921 8.026 1.00 97.88 120 GLU A O 1
ATOM 968 N N . GLU A 1 121 ? 1.841 -6.363 8.910 1.00 98.19 121 GLU A N 1
ATOM 969 C CA . GLU A 1 121 ? 1.463 -7.318 7.860 1.00 98.19 121 GLU A CA 1
ATOM 970 C C . GLU A 1 121 ? 1.324 -6.625 6.498 1.00 98.19 121 GLU A C 1
ATOM 972 O O . GLU A 1 121 ? 1.856 -7.104 5.494 1.00 98.19 121 GLU A O 1
ATOM 977 N N . VAL A 1 122 ? 0.666 -5.460 6.457 1.00 98.31 122 VAL A N 1
ATOM 978 C CA . VAL A 1 122 ? 0.561 -4.638 5.241 1.00 98.31 122 VAL A CA 1
ATOM 979 C C . VAL A 1 122 ? 1.940 -4.183 4.777 1.00 98.31 122 VAL A C 1
ATOM 981 O O . VAL A 1 122 ? 2.221 -4.238 3.579 1.00 98.31 122 VAL A O 1
ATOM 984 N N . HIS A 1 123 ? 2.801 -3.753 5.701 1.00 98.19 123 HIS A N 1
ATOM 985 C CA . HIS A 1 123 ? 4.161 -3.326 5.387 1.00 98.19 123 HIS A CA 1
ATOM 986 C C . HIS A 1 123 ? 4.998 -4.468 4.792 1.00 98.19 123 HIS A C 1
ATOM 988 O O . HIS A 1 123 ? 5.630 -4.303 3.749 1.00 98.19 123 HIS A O 1
ATOM 994 N N . ALA A 1 124 ? 4.941 -5.660 5.383 1.00 98.25 124 ALA A N 1
ATOM 995 C CA . ALA A 1 124 ? 5.632 -6.833 4.860 1.00 98.25 124 ALA A CA 1
ATOM 996 C C . ALA A 1 124 ? 5.122 -7.228 3.462 1.00 98.25 124 ALA A C 1
ATOM 998 O O . ALA A 1 124 ? 5.916 -7.489 2.557 1.00 98.25 124 ALA A O 1
ATOM 999 N N . VAL A 1 125 ? 3.801 -7.227 3.251 1.00 98.25 125 VAL A N 1
ATOM 1000 C CA . VAL A 1 125 ? 3.205 -7.533 1.940 1.00 98.25 125 VAL A CA 1
ATOM 1001 C C . VAL A 1 125 ? 3.548 -6.470 0.895 1.00 98.25 125 VAL A C 1
ATOM 1003 O O . VAL A 1 125 ? 3.760 -6.819 -0.267 1.00 98.25 125 VAL A O 1
ATOM 1006 N N . ASN A 1 126 ? 3.666 -5.196 1.284 1.00 98.19 126 ASN A N 1
ATOM 1007 C CA . ASN A 1 126 ? 4.138 -4.124 0.405 1.00 98.19 126 ASN A CA 1
ATOM 1008 C C . ASN A 1 126 ? 5.521 -4.450 -0.180 1.00 98.19 126 ASN A C 1
ATOM 1010 O O . ASN A 1 126 ? 5.697 -4.372 -1.395 1.00 98.19 126 ASN A O 1
ATOM 1014 N N . HIS A 1 127 ? 6.461 -4.908 0.653 1.00 98.19 127 HIS A N 1
ATOM 1015 C CA . HIS A 1 127 ? 7.793 -5.327 0.196 1.00 98.19 127 HIS A CA 1
ATOM 1016 C C . HIS A 1 127 ? 7.741 -6.517 -0.757 1.00 98.19 127 HIS A C 1
ATOM 1018 O O . HIS A 1 127 ? 8.337 -6.480 -1.831 1.00 98.19 127 HIS A O 1
ATOM 1024 N N . VAL A 1 128 ? 6.971 -7.554 -0.417 1.00 98.25 128 VAL A N 1
ATOM 1025 C CA . VAL A 1 128 ? 6.819 -8.741 -1.277 1.00 98.25 128 VAL A CA 1
ATOM 1026 C C . VAL A 1 128 ? 6.228 -8.375 -2.644 1.00 98.25 128 VAL A C 1
ATOM 1028 O O . VAL A 1 128 ? 6.672 -8.893 -3.678 1.00 98.25 128 VAL A O 1
ATOM 1031 N N . LEU A 1 129 ? 5.239 -7.478 -2.663 1.00 97.81 129 LEU A N 1
ATOM 1032 C CA . LEU A 1 129 ? 4.636 -6.978 -3.894 1.00 97.81 129 LEU A CA 1
ATOM 1033 C C . LEU A 1 129 ? 5.627 -6.140 -4.698 1.00 97.81 129 LEU A C 1
ATOM 1035 O O . LEU A 1 129 ? 5.768 -6.388 -5.891 1.00 97.81 129 LEU A O 1
ATOM 1039 N N . ALA A 1 130 ? 6.333 -5.193 -4.078 1.00 97.81 130 ALA A N 1
ATOM 1040 C CA . ALA A 1 130 ? 7.311 -4.349 -4.764 1.00 97.81 130 ALA A CA 1
ATOM 1041 C C . ALA A 1 130 ? 8.431 -5.186 -5.408 1.00 97.81 130 ALA A C 1
ATOM 1043 O O . ALA A 1 130 ? 8.714 -5.028 -6.599 1.00 97.81 130 ALA A O 1
ATOM 1044 N N . ASP A 1 131 ? 8.956 -6.175 -4.682 1.00 98.06 131 ASP A N 1
ATOM 1045 C CA . ASP A 1 131 ? 9.925 -7.147 -5.197 1.00 98.06 131 ASP A CA 1
ATOM 1046 C C . ASP A 1 131 ? 9.403 -7.941 -6.398 1.00 98.06 131 ASP A C 1
ATOM 1048 O O . ASP A 1 131 ? 10.163 -8.299 -7.303 1.00 98.06 131 ASP A O 1
ATOM 1052 N N . SER A 1 132 ? 8.112 -8.270 -6.397 1.00 97.38 132 SER A N 1
ATOM 1053 C CA . SER A 1 132 ? 7.479 -9.038 -7.471 1.00 97.38 132 SER A CA 1
ATOM 1054 C C . SER A 1 132 ? 7.154 -8.169 -8.684 1.00 97.38 132 SER A C 1
ATOM 1056 O O . SER A 1 132 ? 7.325 -8.610 -9.820 1.00 97.38 132 SER A O 1
ATOM 1058 N N . LEU A 1 133 ? 6.736 -6.922 -8.464 1.00 97.31 133 LEU A N 1
ATOM 1059 C CA . LEU A 1 133 ? 6.502 -5.934 -9.517 1.00 97.31 133 LEU A CA 1
ATOM 1060 C C . LEU A 1 133 ? 7.793 -5.601 -10.264 1.00 97.31 133 LEU A C 1
ATOM 1062 O O . LEU A 1 133 ? 7.773 -5.468 -11.481 1.00 97.31 133 LEU A O 1
ATOM 1066 N N . GLU A 1 134 ? 8.919 -5.514 -9.558 1.00 96.19 134 GLU A N 1
ATOM 1067 C CA . GLU A 1 134 ? 10.219 -5.248 -10.176 1.00 96.19 134 GLU A CA 1
ATOM 1068 C C . GLU A 1 134 ? 10.703 -6.391 -11.088 1.00 96.19 134 GLU A C 1
ATOM 1070 O O . GLU A 1 134 ? 11.423 -6.145 -12.057 1.00 96.19 134 GLU A O 1
ATOM 1075 N N . LYS A 1 135 ? 10.332 -7.641 -10.778 1.00 92.31 135 LYS A N 1
ATOM 1076 C CA . LYS A 1 135 ? 10.819 -8.850 -11.474 1.00 92.31 135 LYS A CA 1
ATOM 1077 C C . LYS A 1 135 ? 9.883 -9.378 -12.561 1.00 92.31 135 LYS A C 1
ATOM 1079 O O . LYS A 1 135 ? 10.320 -10.208 -13.359 1.00 92.31 135 LYS A O 1
ATOM 1084 N N . SER A 1 136 ? 8.608 -8.993 -12.522 1.00 80.25 136 SER A N 1
ATOM 1085 C CA . SER A 1 136 ? 7.578 -9.434 -13.477 1.00 80.25 136 SER A CA 1
ATOM 1086 C C . SER A 1 136 ? 7.610 -8.636 -14.768 1.00 80.25 136 SER A C 1
ATOM 1088 O O . SER A 1 136 ? 8.344 -7.627 -14.849 1.00 80.25 136 SER A O 1
#